Protein AF-S8DVS3-F1 (afdb_monomer_lite)

InterPro domains:
  IPR036875 Zinc finger, CCHC-type superfamily [SSF57756] (8-43)

pLDDT: mean 71.5, std 13.95, range [45.34, 95.75]

Radius of gyration: 30.51 Å; chains: 1; bounding box: 54×86×61 Å

Sequence (137 aa):
MLKVRNFSHRFQGEQKKRQKRVTTCKKCFKAGHNARTCKGSLKSEDQSELSPKQIEVPSKILVIVKGDKRYVTLRNLPQVMAWPPHEEDEPATMQSDGPVLQEQEQSYKALHEYGQITSDVFDAVLQYVFSILFVLD

Organism: NCBI:txid192259

Secondary structure (DSSP, 8-state):
--------------------PPPBPTTT--BTS-TTT---------TTS---------SEEEEEETTEEEEEEGGGHHHHS-PPP------------SSTHHHHHHHHHHHHHHHHHHHHHHHHHHHHHHHHHHH--

Foldseek 3Di:
DDDDDDPPPPPPPPPPPPDPDFDAEPPPRDTDDYVVPDPDPPPVPDPPPPPPPPPPPPQWDWDADPNDTDTDGPVCVVVVPCDDPPDPDDDDPDDDDDDVVVVVVVVVVVVVVVVVVVVVVVVVVVVVVVVVVVVVD

Structure (mmCIF, N/CA/C/O backbone):
data_AF-S8DVS3-F1
#
_entry.id   AF-S8DVS3-F1
#
loop_
_atom_site.group_PDB
_atom_site.id
_atom_site.type_symbol
_atom_site.label_atom_id
_atom_site.label_alt_id
_atom_site.label_comp_id
_atom_site.label_asym_id
_atom_site.label_entity_id
_atom_site.label_seq_id
_atom_site.pdbx_PDB_ins_code
_atom_site.Cartn_x
_atom_site.Cartn_y
_atom_site.Cartn_z
_atom_site.occupancy
_atom_site.B_iso_or_equiv
_atom_site.auth_seq_id
_atom_site.auth_comp_id
_atom_site.auth_asym_id
_atom_site.auth_atom_id
_atom_site.pdbx_PDB_model_num
ATOM 1 N N . MET A 1 1 ? -0.600 63.772 23.487 1.00 51.16 1 MET A N 1
ATOM 2 C CA . MET A 1 1 ? -1.576 62.681 23.717 1.00 51.16 1 MET A CA 1
ATOM 3 C C . MET A 1 1 ? -1.854 61.982 22.391 1.00 51.16 1 MET A C 1
ATOM 5 O O . MET A 1 1 ? -2.525 62.556 21.544 1.00 51.16 1 MET A O 1
ATOM 9 N N . LEU A 1 2 ? -1.280 60.797 22.168 1.00 45.34 2 LEU A N 1
ATOM 10 C CA . LEU A 1 2 ? -1.415 60.042 20.915 1.00 45.34 2 LEU A CA 1
ATOM 11 C C . LEU A 1 2 ? -2.582 59.048 21.025 1.00 45.34 2 LEU A C 1
ATOM 13 O O . LEU A 1 2 ? -2.571 58.163 21.875 1.00 45.34 2 LEU A O 1
ATOM 17 N N . LYS A 1 3 ? -3.604 59.214 20.176 1.00 60.47 3 LYS A N 1
ATOM 18 C CA . LYS A 1 3 ? -4.749 58.297 20.054 1.00 60.47 3 LYS A CA 1
ATOM 19 C C . LYS A 1 3 ? -4.357 57.115 19.167 1.00 60.47 3 LYS A C 1
ATOM 21 O O . LYS A 1 3 ? -4.368 57.230 17.944 1.00 60.47 3 LYS A O 1
ATOM 26 N N . VAL A 1 4 ? -4.043 55.979 19.782 1.00 59.78 4 VAL A N 1
ATOM 27 C CA . VAL A 1 4 ? -3.878 54.700 19.078 1.00 59.78 4 VAL A CA 1
ATOM 28 C C . VAL A 1 4 ? -5.270 54.175 18.720 1.00 59.78 4 VAL A C 1
ATOM 30 O O . VAL A 1 4 ? -6.103 53.954 19.598 1.00 59.78 4 VAL A O 1
ATOM 33 N N . ARG A 1 5 ? -5.562 54.033 17.423 1.00 65.88 5 ARG A N 1
ATOM 34 C CA . ARG A 1 5 ? -6.811 53.428 16.939 1.00 65.88 5 ARG A CA 1
ATOM 35 C C . ARG A 1 5 ? -6.608 51.922 16.786 1.00 65.88 5 ARG A C 1
ATOM 37 O O . ARG A 1 5 ? -5.737 51.489 16.040 1.00 65.88 5 ARG A O 1
ATOM 44 N N . ASN A 1 6 ? -7.435 51.142 17.478 1.00 60.16 6 ASN A N 1
ATOM 45 C CA . ASN A 1 6 ? -7.465 49.684 17.395 1.00 60.16 6 ASN A CA 1
ATOM 46 C C . ASN A 1 6 ? -7.982 49.233 16.021 1.00 60.16 6 ASN A C 1
ATOM 48 O O . ASN A 1 6 ? -9.176 49.313 15.734 1.00 60.16 6 ASN A O 1
ATOM 52 N N . PHE A 1 7 ? -7.074 48.744 15.180 1.00 61.41 7 PHE A N 1
ATOM 53 C CA . PHE A 1 7 ? -7.368 48.163 13.871 1.00 61.41 7 PHE A CA 1
ATOM 54 C C . PHE A 1 7 ? -7.776 46.687 14.037 1.00 61.41 7 PHE A C 1
ATOM 56 O O . PHE A 1 7 ? -7.004 45.764 13.803 1.00 61.41 7 PHE A O 1
ATOM 63 N N . SER A 1 8 ? -9.012 46.448 14.484 1.00 60.09 8 SER A N 1
ATOM 64 C CA . SER A 1 8 ? -9.619 45.110 14.479 1.00 60.09 8 SER A CA 1
ATOM 65 C C . SER A 1 8 ? -10.162 44.792 13.080 1.00 60.09 8 SER A C 1
ATOM 67 O O . SER A 1 8 ? -11.376 44.770 12.865 1.00 60.09 8 SER A O 1
ATOM 69 N N . HIS A 1 9 ? -9.280 44.510 12.117 1.00 60.59 9 HIS A N 1
ATOM 70 C CA . HIS A 1 9 ? -9.698 43.796 10.909 1.00 60.59 9 HIS A CA 1
ATOM 71 C C . HIS A 1 9 ? -9.959 42.336 11.280 1.00 60.59 9 HIS A C 1
ATOM 73 O O . HIS A 1 9 ? -9.080 41.478 11.221 1.00 60.59 9 HIS A O 1
ATOM 79 N N . ARG A 1 10 ? -11.201 42.054 11.685 1.00 61.44 10 ARG A N 1
ATOM 80 C CA . ARG A 1 10 ? -11.751 40.699 11.679 1.00 61.44 10 ARG A CA 1
ATOM 81 C C . ARG A 1 10 ? -11.716 40.223 10.229 1.00 61.44 10 ARG A C 1
ATOM 83 O O . ARG A 1 10 ? -12.590 40.576 9.443 1.00 61.44 10 ARG A O 1
ATOM 90 N N . PHE A 1 11 ? -10.696 39.447 9.878 1.00 59.62 11 PHE A N 1
ATOM 91 C CA . PHE A 1 11 ? -10.684 38.659 8.654 1.00 59.62 11 PHE A CA 1
ATOM 92 C C . PHE A 1 11 ? -11.898 37.725 8.691 1.00 59.62 11 PHE A C 1
ATOM 94 O O . PHE A 1 11 ? -11.870 36.674 9.331 1.00 59.62 11 PHE A O 1
ATOM 101 N N . GLN A 1 12 ? -12.981 38.120 8.022 1.00 69.06 12 GLN A N 1
ATOM 102 C CA . GLN A 1 12 ? -14.096 37.238 7.687 1.00 69.06 12 GLN A CA 1
ATOM 103 C C . GLN A 1 12 ? -13.652 36.316 6.546 1.00 69.06 12 GLN A C 1
ATOM 105 O O . GLN A 1 12 ? -14.161 36.372 5.434 1.00 69.06 12 GLN A O 1
ATOM 110 N N . GLY A 1 13 ? -12.622 35.509 6.809 1.00 69.62 13 GLY A N 1
ATOM 111 C CA . GLY A 1 13 ? -12.192 34.474 5.886 1.00 69.62 13 GLY A CA 1
ATOM 112 C C . GLY A 1 13 ? -13.285 33.423 5.821 1.00 69.62 13 GLY A C 1
ATOM 113 O O . GLY A 1 13 ? -13.545 32.746 6.818 1.00 69.62 13 GLY A O 1
ATOM 114 N N . GLU A 1 14 ? -13.932 33.315 4.663 1.00 75.38 14 GLU A N 1
ATOM 115 C CA . GLU A 1 14 ? -14.876 32.249 4.356 1.00 75.38 14 GLU A CA 1
ATOM 116 C C . GLU A 1 14 ? -14.267 30.913 4.781 1.00 75.38 14 GLU A C 1
ATOM 118 O O . GLU A 1 14 ? -13.238 30.464 4.260 1.00 75.38 14 GLU A O 1
ATOM 123 N N . GLN A 1 15 ? -14.879 30.283 5.782 1.00 78.75 15 GLN A N 1
ATOM 124 C CA . GLN A 1 15 ? -14.439 28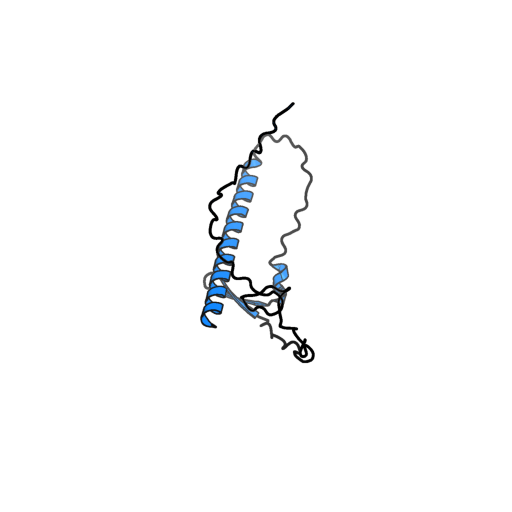.987 6.265 1.00 78.75 15 GLN A CA 1
ATOM 125 C C . GLN A 1 15 ? -14.766 27.950 5.192 1.00 78.75 15 GLN A C 1
ATOM 127 O O . GLN A 1 15 ? -15.836 27.341 5.196 1.00 78.75 15 GLN A O 1
ATOM 132 N N . LYS A 1 16 ? -13.836 27.743 4.253 1.00 81.38 16 LYS A N 1
ATOM 133 C CA . LYS A 1 16 ? -13.891 26.616 3.322 1.00 81.38 16 LYS A CA 1
ATOM 134 C C . LYS A 1 16 ? -14.054 25.354 4.160 1.00 81.38 16 LYS A C 1
ATOM 136 O O . LYS A 1 16 ? -13.164 25.007 4.942 1.00 81.38 16 LYS A O 1
ATOM 141 N N . LYS A 1 17 ? -15.212 24.699 4.024 1.00 83.94 17 LYS A N 1
ATOM 142 C CA . LYS A 1 17 ? -15.532 23.442 4.705 1.00 83.94 17 LYS A CA 1
ATOM 143 C C . LYS A 1 17 ? -14.443 22.439 4.340 1.00 83.94 17 LYS A C 1
ATOM 145 O O . LYS A 1 17 ? -14.436 21.895 3.239 1.00 83.94 17 LYS A O 1
ATOM 150 N N . ARG A 1 18 ? -13.477 22.239 5.239 1.00 82.69 18 ARG A N 1
ATOM 151 C CA . ARG A 1 18 ? -12.420 21.247 5.041 1.00 82.69 18 ARG A CA 1
ATOM 152 C C . ARG A 1 18 ? -13.110 19.893 4.953 1.00 82.69 18 ARG A C 1
ATOM 154 O O . ARG A 1 18 ? -13.767 19.480 5.908 1.00 82.69 18 ARG A O 1
ATOM 161 N N . GLN A 1 19 ? -12.991 19.231 3.805 1.00 88.19 19 GLN A N 1
ATOM 162 C CA . GLN A 1 19 ? -13.463 17.861 3.651 1.00 88.19 19 GLN A CA 1
ATOM 163 C C . GLN A 1 19 ? -12.834 17.021 4.766 1.00 88.19 19 GLN A C 1
ATOM 165 O O . GLN A 1 19 ? -11.612 17.028 4.951 1.00 88.19 19 GLN A O 1
ATOM 170 N N . LYS A 1 20 ? -13.676 16.356 5.564 1.00 87.12 20 LYS A N 1
ATOM 171 C CA . LYS A 1 20 ? -13.208 15.478 6.637 1.00 87.12 20 LYS A CA 1
ATOM 172 C C . LYS A 1 20 ? -12.449 14.328 5.984 1.00 87.12 20 LYS A C 1
ATOM 174 O O . LYS A 1 20 ? -13.056 13.459 5.369 1.00 87.12 20 LYS A O 1
ATOM 179 N N . ARG A 1 21 ? -11.122 14.335 6.101 1.00 89.88 21 ARG A N 1
ATOM 180 C CA . ARG A 1 21 ? -10.294 13.220 5.639 1.00 89.88 21 ARG A CA 1
ATOM 181 C C . ARG A 1 21 ? -10.585 12.014 6.523 1.00 89.88 21 ARG A C 1
ATOM 183 O O . ARG A 1 21 ? -10.400 12.085 7.740 1.00 89.88 21 ARG A O 1
ATOM 190 N N . VAL A 1 22 ? -11.032 10.919 5.917 1.00 91.25 22 VAL A N 1
ATOM 191 C CA . VAL A 1 22 ? -11.135 9.634 6.610 1.00 91.25 22 VAL A CA 1
ATOM 192 C C . VAL A 1 22 ? -9.717 9.219 6.990 1.00 91.25 22 VAL A C 1
ATOM 194 O O . VAL A 1 22 ? -8.851 9.072 6.135 1.00 91.25 22 VAL A O 1
ATOM 197 N N . THR A 1 23 ? -9.455 9.126 8.291 1.00 95.12 23 THR A N 1
ATOM 198 C CA . THR A 1 23 ? -8.149 8.712 8.813 1.00 95.12 23 THR A CA 1
ATOM 199 C C . THR A 1 23 ? -8.226 7.249 9.218 1.00 95.12 23 THR A C 1
ATOM 201 O O . THR A 1 23 ? -9.144 6.861 9.946 1.00 95.12 23 THR A O 1
ATOM 204 N N . THR A 1 24 ? -7.252 6.463 8.770 1.00 95.75 24 THR A N 1
ATOM 205 C CA . THR A 1 24 ? -7.094 5.055 9.142 1.00 95.75 24 THR A CA 1
ATOM 206 C C . THR A 1 24 ? -6.043 4.929 10.239 1.00 95.75 24 THR A C 1
ATOM 208 O O . THR A 1 24 ? -4.969 5.535 10.174 1.00 95.75 24 THR A O 1
ATOM 211 N N . CYS A 1 25 ? -6.347 4.161 11.281 1.00 95.50 25 CYS A N 1
ATOM 212 C CA . CYS A 1 25 ? -5.443 3.963 12.403 1.00 95.50 25 CYS A CA 1
ATOM 213 C C . CYS A 1 25 ? -4.258 3.073 12.012 1.00 95.50 25 CYS A C 1
ATOM 215 O O . CYS A 1 25 ? -4.449 1.922 11.647 1.00 95.50 25 CYS A O 1
ATOM 217 N N . LYS A 1 26 ? -3.020 3.552 12.182 1.00 92.25 26 LYS A N 1
ATOM 218 C CA . LYS A 1 26 ? -1.812 2.744 11.910 1.00 92.25 26 LYS A CA 1
ATOM 219 C C . LYS A 1 26 ? -1.603 1.560 12.867 1.00 92.25 26 LYS A C 1
ATOM 221 O O . LYS A 1 26 ? -0.754 0.728 12.594 1.00 92.25 26 LYS A O 1
ATOM 226 N N . LYS A 1 27 ? -2.313 1.516 14.003 1.00 92.12 27 LYS A N 1
ATOM 227 C CA . LYS A 1 27 ? -2.215 0.407 14.967 1.00 92.12 27 LYS A CA 1
ATOM 228 C C . LYS A 1 27 ? -3.174 -0.721 14.607 1.00 92.12 27 LYS A C 1
ATOM 230 O O . LYS A 1 27 ? -2.744 -1.845 14.446 1.00 92.12 27 LYS A O 1
ATOM 235 N N . CYS A 1 28 ? -4.467 -0.422 14.474 1.00 92.44 28 CYS A N 1
ATOM 236 C CA . CYS A 1 28 ? -5.495 -1.449 14.278 1.00 92.44 28 CYS A CA 1
ATOM 237 C C . CYS A 1 28 ? -6.119 -1.460 12.874 1.00 92.44 28 CYS A C 1
ATOM 239 O O . CYS A 1 28 ? -7.100 -2.164 12.663 1.00 92.44 28 CYS A O 1
ATOM 241 N N . PHE A 1 29 ? -5.644 -0.610 11.960 1.00 92.38 29 PHE A N 1
ATOM 242 C CA . PHE A 1 29 ? -6.101 -0.480 10.568 1.00 92.38 29 PHE A CA 1
ATOM 243 C C . PHE A 1 29 ? -7.594 -0.159 10.364 1.00 92.38 29 PHE A C 1
ATOM 245 O O . PHE A 1 29 ? -8.080 -0.159 9.239 1.00 92.38 29 PHE A O 1
ATOM 252 N N . LYS A 1 30 ? -8.328 0.208 11.424 1.00 93.56 30 LYS A N 1
ATOM 253 C CA . LYS A 1 30 ? -9.732 0.647 11.333 1.00 93.56 30 LYS A CA 1
ATOM 254 C C . LYS A 1 30 ? -9.815 2.149 11.053 1.00 93.56 30 LYS A C 1
ATOM 256 O O . LYS A 1 30 ? -9.020 2.935 11.578 1.00 93.56 30 LYS A O 1
ATOM 261 N N . ALA A 1 31 ? -10.791 2.548 10.244 1.00 95.31 31 ALA A N 1
ATOM 262 C CA . ALA A 1 31 ? -11.079 3.951 9.962 1.00 95.31 31 ALA A CA 1
ATOM 263 C C . ALA A 1 31 ? -11.744 4.660 11.159 1.00 95.31 31 ALA A C 1
ATOM 265 O O . ALA A 1 31 ? -12.290 4.029 12.065 1.00 95.31 31 ALA A O 1
ATOM 266 N N . GLY A 1 32 ? -11.695 5.993 11.162 1.00 94.75 32 GLY A N 1
ATOM 267 C CA . GLY A 1 32 ? -12.436 6.838 12.108 1.00 94.75 32 GLY A CA 1
ATOM 268 C C . GLY A 1 32 ? -11.650 7.284 13.343 1.00 94.75 32 GLY A C 1
ATOM 269 O O . GLY A 1 32 ? -12.161 8.077 14.129 1.00 94.75 32 GLY A O 1
ATOM 270 N N . HIS A 1 33 ? -10.403 6.839 13.505 1.00 95.12 33 HIS A N 1
ATOM 271 C CA . HIS A 1 33 ? -9.513 7.301 14.570 1.00 95.12 33 HIS A CA 1
ATOM 272 C C . HIS A 1 33 ? -8.043 7.228 14.139 1.00 95.12 33 HIS A C 1
ATOM 274 O O . HIS A 1 33 ? -7.694 6.602 13.139 1.00 95.12 33 HIS A O 1
ATOM 280 N N . ASN A 1 34 ? -7.161 7.887 14.890 1.00 94.81 34 ASN A N 1
ATOM 281 C CA . ASN A 1 34 ? -5.720 7.864 14.636 1.00 94.81 34 ASN A CA 1
ATOM 282 C C . ASN A 1 34 ? -4.992 6.964 15.650 1.00 94.81 34 ASN A C 1
ATOM 284 O O . ASN A 1 34 ? -5.536 6.589 16.685 1.00 94.81 34 ASN A O 1
ATOM 288 N N . ALA A 1 35 ? -3.717 6.663 15.394 1.00 92.75 35 ALA A N 1
ATOM 289 C CA . ALA A 1 35 ? -2.915 5.785 16.253 1.00 92.75 35 ALA A CA 1
ATOM 290 C C . ALA A 1 35 ? -2.764 6.268 17.716 1.00 92.75 35 ALA A C 1
ATOM 292 O O . ALA A 1 35 ? -2.505 5.449 18.601 1.00 92.75 35 ALA A O 1
ATOM 293 N N . ARG A 1 36 ? -2.932 7.575 17.981 1.00 92.88 36 ARG A N 1
ATOM 294 C CA . ARG A 1 36 ? -2.886 8.159 19.336 1.00 92.88 36 ARG A CA 1
ATOM 295 C C . ARG A 1 36 ? -4.180 7.934 20.124 1.00 92.88 36 ARG A C 1
ATOM 297 O O . ARG A 1 36 ? -4.123 7.826 21.337 1.00 92.88 36 ARG A O 1
ATOM 304 N N . THR A 1 37 ? -5.321 7.853 19.439 1.00 94.44 37 THR A N 1
ATOM 305 C CA . THR A 1 37 ? -6.667 7.705 20.036 1.00 94.44 37 THR A CA 1
ATOM 306 C C . THR A 1 37 ? -7.211 6.277 19.950 1.00 94.44 37 THR A C 1
ATOM 308 O O . THR A 1 37 ? -8.356 6.016 20.314 1.00 94.44 37 THR A O 1
ATOM 311 N N . CYS A 1 38 ? -6.397 5.338 19.467 1.00 93.69 38 CYS A N 1
ATOM 312 C CA . CYS A 1 38 ? -6.754 3.930 19.360 1.00 93.69 38 CYS A CA 1
ATOM 313 C C . CYS A 1 38 ? -7.010 3.326 20.746 1.00 93.69 38 CYS A C 1
ATOM 315 O O . CYS A 1 38 ? -6.081 3.188 21.537 1.00 93.69 38 CYS A O 1
ATOM 317 N N . LYS A 1 39 ? -8.266 2.938 21.014 1.00 92.31 39 LYS A N 1
ATOM 318 C CA . LYS A 1 39 ? -8.660 2.186 22.222 1.00 92.31 39 LYS A CA 1
ATOM 319 C C . LYS A 1 39 ? -8.315 0.701 22.136 1.00 92.31 39 LYS A C 1
ATOM 321 O O . LYS A 1 39 ? -8.309 0.020 23.153 1.00 92.31 39 LYS A O 1
ATOM 326 N N . GLY A 1 40 ? -8.030 0.209 20.930 1.00 81.62 40 GLY A N 1
ATOM 327 C CA . GLY A 1 40 ? -7.431 -1.101 20.746 1.00 81.62 40 GLY A CA 1
ATOM 328 C C . GLY A 1 40 ? -5.991 -1.038 21.226 1.00 81.62 40 GLY A C 1
ATOM 329 O O . GLY A 1 40 ? -5.095 -0.682 20.460 1.00 81.62 40 GLY A O 1
ATOM 330 N N . SER A 1 41 ? -5.762 -1.367 22.493 1.00 64.56 41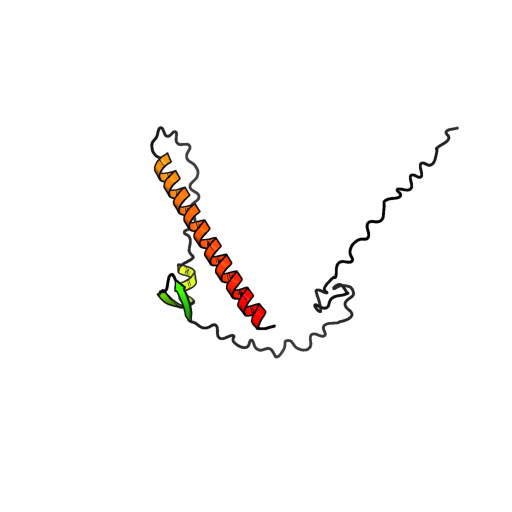 SER A N 1
ATOM 331 C CA . SER A 1 41 ? -4.558 -2.102 22.836 1.00 64.56 41 SER A CA 1
ATOM 332 C C . SER A 1 41 ? -4.623 -3.353 21.974 1.00 64.56 41 SER A C 1
ATOM 334 O O . SER A 1 41 ? -5.442 -4.236 22.209 1.00 64.56 41 SER A O 1
ATOM 336 N N . LEU A 1 42 ? -3.811 -3.396 20.917 1.00 64.44 42 LEU A N 1
ATOM 337 C CA . LEU A 1 42 ? -3.336 -4.676 20.427 1.00 64.44 42 LEU A CA 1
ATOM 338 C C . LEU A 1 42 ? -2.667 -5.305 21.647 1.00 64.44 42 LEU A C 1
ATOM 340 O O . LEU A 1 42 ? -1.499 -5.050 21.927 1.00 64.44 42 LEU A O 1
ATOM 344 N N . LYS A 1 43 ? -3.443 -6.042 22.443 1.00 60.56 43 LYS A N 1
ATOM 345 C CA . LYS A 1 43 ? -2.888 -7.190 23.122 1.00 60.56 43 LYS A CA 1
ATOM 346 C C . LYS A 1 43 ? -2.329 -7.975 21.955 1.00 60.56 43 LYS A C 1
ATOM 348 O O . LYS A 1 43 ? -3.071 -8.354 21.053 1.00 60.56 43 LYS A O 1
ATOM 353 N N . SER A 1 44 ? -1.011 -8.007 21.875 1.00 61.00 44 SER A N 1
ATOM 354 C CA . SER A 1 44 ? -0.290 -8.986 21.094 1.00 61.00 44 SER A CA 1
ATOM 355 C C . SER A 1 44 ? -0.742 -10.345 21.619 1.00 61.00 44 SER 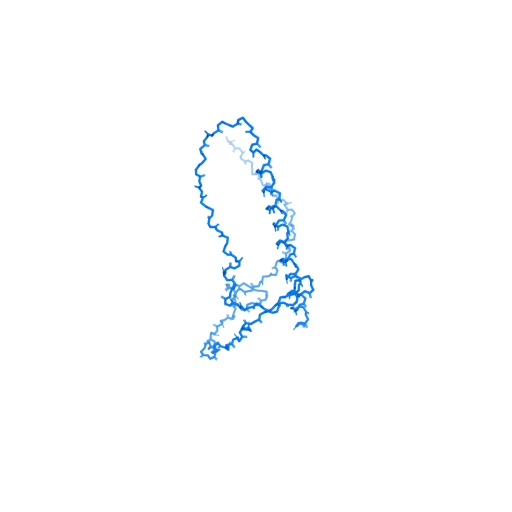A C 1
ATOM 357 O O . SER A 1 44 ? -0.090 -10.923 22.480 1.00 61.00 44 SER A O 1
ATOM 359 N N . GLU A 1 45 ? -1.932 -10.783 21.218 1.00 58.03 45 GLU A N 1
ATOM 360 C CA . GLU A 1 45 ? -2.323 -12.174 21.305 1.00 58.03 45 GLU A CA 1
ATOM 361 C C . GLU A 1 45 ? -1.390 -12.863 20.319 1.00 58.03 45 GLU A C 1
ATOM 363 O O . GLU A 1 45 ? -1.543 -12.769 19.104 1.00 58.03 45 GLU A O 1
ATOM 368 N N . ASP A 1 46 ? -0.296 -13.352 20.894 1.00 50.97 46 ASP A N 1
ATOM 369 C CA . ASP A 1 46 ? 0.471 -14.484 20.422 1.00 50.97 46 ASP A CA 1
ATOM 370 C C . ASP A 1 46 ? 0.796 -14.484 18.923 1.00 50.97 46 ASP A C 1
ATOM 372 O O . ASP A 1 46 ? 0.263 -15.243 18.120 1.00 50.97 46 ASP A O 1
ATOM 376 N N . GLN A 1 47 ? 1.836 -13.723 18.566 1.00 53.91 47 GLN A N 1
ATOM 377 C CA . GLN A 1 47 ? 2.693 -14.073 17.424 1.00 53.91 47 GLN A CA 1
ATOM 378 C C . GLN A 1 47 ? 3.548 -15.335 17.701 1.00 53.91 47 GLN A C 1
ATOM 380 O O . GLN A 1 47 ? 4.560 -15.546 17.039 1.00 53.91 47 GLN A O 1
ATOM 385 N N . SER A 1 48 ? 3.186 -16.166 18.684 1.00 58.19 48 SER A N 1
ATOM 386 C CA . SER A 1 48 ? 3.949 -17.347 19.091 1.00 58.19 48 SER A CA 1
ATOM 387 C C . SER A 1 48 ? 3.656 -18.601 18.254 1.00 58.19 48 SER A C 1
ATOM 389 O O . SER A 1 48 ? 4.441 -19.538 18.338 1.00 58.19 48 SER A O 1
ATOM 391 N N . GLU A 1 49 ? 2.634 -18.630 17.381 1.00 54.91 49 GLU A N 1
ATOM 392 C CA . GLU A 1 49 ? 2.313 -19.860 16.618 1.00 54.91 49 GLU A CA 1
ATOM 393 C C . GLU A 1 49 ? 1.973 -19.700 15.126 1.00 54.91 49 GLU A C 1
ATOM 395 O O . GLU A 1 49 ? 1.591 -20.669 14.467 1.00 54.91 49 GLU A O 1
ATOM 400 N N . LEU A 1 50 ? 2.214 -18.540 14.511 1.00 55.66 50 LEU A N 1
ATOM 401 C CA . LEU A 1 50 ? 2.356 -18.514 13.050 1.00 55.66 50 LEU A CA 1
ATOM 402 C C . LEU A 1 50 ? 3.800 -18.867 12.705 1.00 55.66 50 LEU A C 1
ATOM 404 O O . LEU A 1 50 ? 4.604 -18.018 12.324 1.00 55.66 50 LEU A O 1
ATOM 408 N N . SER A 1 51 ? 4.112 -20.163 12.833 1.00 57.62 51 SER A N 1
ATOM 409 C CA . SER A 1 51 ? 5.191 -20.758 12.047 1.00 57.62 51 SER A CA 1
ATOM 410 C C . SER A 1 51 ? 5.040 -20.241 10.612 1.00 57.62 51 SER A C 1
ATOM 412 O O . SER A 1 51 ? 3.913 -20.211 10.099 1.00 57.62 51 SER A O 1
ATOM 414 N N . PRO A 1 52 ? 6.111 -19.748 9.969 1.00 56.97 52 PRO A N 1
ATOM 415 C CA . PRO A 1 52 ? 6.024 -19.339 8.582 1.00 56.97 52 PRO A CA 1
ATOM 416 C C . PRO A 1 52 ? 5.549 -20.564 7.809 1.00 56.97 52 PRO A C 1
ATOM 418 O O . PRO A 1 52 ? 6.321 -21.498 7.596 1.00 56.97 52 PRO A O 1
ATOM 421 N N . LYS A 1 53 ? 4.262 -20.593 7.430 1.00 56.09 53 LYS A N 1
ATOM 422 C CA . LYS A 1 53 ? 3.780 -21.509 6.404 1.00 56.09 53 LYS A CA 1
ATOM 423 C C . LYS A 1 53 ? 4.711 -21.242 5.245 1.00 56.09 53 LYS A C 1
ATOM 425 O O . LYS A 1 53 ? 4.701 -20.134 4.711 1.00 56.09 53 LYS A O 1
ATOM 430 N N . GLN A 1 54 ? 5.588 -22.202 4.972 1.00 55.50 54 GLN A N 1
ATOM 431 C CA . GLN A 1 54 ? 6.485 -22.158 3.839 1.00 55.50 54 GLN A CA 1
ATOM 432 C C . GLN A 1 54 ? 5.582 -21.922 2.638 1.00 55.50 54 GLN A C 1
ATOM 434 O O . GLN A 1 54 ? 4.850 -22.810 2.212 1.00 55.50 54 GLN A O 1
ATOM 439 N N . ILE A 1 55 ? 5.544 -20.678 2.167 1.00 57.41 55 ILE A N 1
ATOM 440 C CA . ILE A 1 55 ? 4.964 -20.373 0.878 1.00 57.41 55 ILE A CA 1
ATOM 441 C C . ILE A 1 55 ? 5.928 -21.077 -0.059 1.00 57.41 55 ILE A C 1
ATOM 443 O O . ILE A 1 55 ? 7.057 -20.619 -0.242 1.00 57.41 55 ILE A O 1
ATOM 447 N N . GLU A 1 56 ? 5.537 -22.257 -0.533 1.00 63.53 56 GLU A N 1
ATOM 448 C CA . GLU A 1 56 ? 6.275 -22.970 -1.559 1.00 63.53 56 GLU A CA 1
ATOM 449 C C . GLU A 1 56 ? 6.279 -22.066 -2.784 1.00 63.53 56 GLU A C 1
ATOM 451 O O . GLU A 1 56 ? 5.328 -22.014 -3.561 1.00 63.53 56 GLU A O 1
ATOM 456 N N . VAL A 1 57 ? 7.333 -21.261 -2.908 1.00 64.31 57 VAL A N 1
ATOM 457 C CA . VAL A 1 57 ? 7.531 -20.424 -4.078 1.00 64.31 57 VAL A CA 1
ATOM 458 C C . VAL A 1 57 ? 7.769 -21.398 -5.230 1.00 64.31 57 VAL A C 1
ATOM 460 O O . VAL A 1 57 ? 8.756 -22.147 -5.186 1.00 64.31 57 VAL A O 1
ATOM 463 N N . PRO A 1 58 ? 6.887 -21.451 -6.244 1.00 64.31 58 PRO A N 1
ATOM 464 C CA . PRO A 1 58 ? 7.055 -22.385 -7.340 1.00 64.31 58 PRO A CA 1
ATOM 465 C C . PRO A 1 58 ? 8.402 -22.103 -8.001 1.00 64.31 58 PRO A C 1
ATOM 467 O O . PRO A 1 58 ? 8.687 -20.998 -8.458 1.00 64.31 58 PRO A O 1
ATOM 470 N N . SER A 1 59 ? 9.267 -23.115 -8.035 1.00 69.81 59 SER A N 1
ATOM 471 C CA . SER A 1 59 ? 10.662 -22.965 -8.470 1.00 69.81 59 SER A CA 1
ATOM 472 C C . SER A 1 59 ? 10.791 -22.635 -9.961 1.00 69.81 59 SER A C 1
ATOM 474 O O . SER A 1 59 ? 11.892 -22.358 -10.437 1.00 69.81 59 SER A O 1
ATOM 476 N N . LYS A 1 60 ? 9.675 -22.702 -10.696 1.00 73.50 60 LYS A N 1
ATOM 477 C CA . LYS A 1 60 ? 9.550 -22.491 -12.134 1.00 73.50 60 LYS A CA 1
ATOM 478 C C . LYS A 1 60 ? 8.405 -21.519 -12.386 1.00 73.50 60 LYS A C 1
ATOM 480 O O . LYS A 1 60 ? 7.259 -21.822 -12.067 1.00 73.50 60 LYS A O 1
ATOM 485 N N . ILE A 1 61 ? 8.722 -20.386 -12.995 1.00 77.31 61 ILE A N 1
ATOM 486 C CA . ILE A 1 61 ? 7.738 -19.438 -13.509 1.00 77.31 61 ILE A CA 1
ATOM 487 C C . ILE A 1 61 ? 7.636 -19.683 -15.014 1.00 77.31 61 ILE A C 1
ATOM 489 O O . ILE A 1 61 ? 8.652 -19.757 -15.709 1.00 77.31 61 ILE A O 1
ATOM 493 N N . LEU A 1 62 ? 6.418 -19.866 -15.520 1.00 79.12 62 LEU A N 1
ATOM 494 C CA . LEU A 1 62 ? 6.173 -19.935 -16.957 1.00 79.12 62 LEU A CA 1
ATOM 495 C C . LEU A 1 62 ? 6.126 -18.507 -17.505 1.00 79.12 62 LEU A C 1
ATOM 497 O O . LEU A 1 62 ? 5.257 -17.729 -17.124 1.00 79.12 62 LEU A O 1
ATOM 501 N N . VAL A 1 63 ? 7.045 -18.181 -18.407 1.00 78.62 63 VAL A N 1
ATOM 502 C CA . VAL A 1 63 ? 7.082 -16.905 -19.123 1.00 78.62 63 VAL A CA 1
ATOM 503 C C . VAL A 1 63 ? 6.679 -17.171 -20.571 1.00 78.62 63 VAL A C 1
ATOM 505 O O . VAL A 1 63 ? 7.210 -18.078 -21.215 1.00 78.62 63 VAL A O 1
ATOM 508 N N . ILE A 1 64 ? 5.719 -16.405 -21.086 1.00 82.00 64 ILE A N 1
ATOM 509 C CA . ILE A 1 64 ? 5.264 -16.507 -22.477 1.00 82.00 64 ILE A CA 1
ATOM 510 C C . ILE A 1 64 ? 5.750 -15.262 -23.214 1.00 82.00 64 ILE A C 1
ATOM 512 O O . ILE A 1 64 ? 5.333 -14.155 -22.886 1.00 82.00 64 ILE A O 1
ATOM 516 N N . VAL A 1 65 ? 6.629 -15.436 -24.203 1.00 78.81 65 VAL A N 1
ATOM 517 C CA . VAL A 1 65 ? 7.183 -14.336 -25.008 1.00 78.81 65 VAL A CA 1
ATOM 518 C C . VAL A 1 65 ? 6.853 -14.597 -26.472 1.00 78.81 65 VAL A C 1
ATOM 520 O O . VAL A 1 65 ? 7.301 -15.591 -27.030 1.00 78.81 65 VAL A O 1
ATOM 523 N N . LYS A 1 66 ? 6.063 -13.715 -27.101 1.00 81.38 66 LYS A N 1
ATOM 524 C CA . LYS A 1 66 ? 5.704 -13.782 -28.537 1.00 81.38 66 LYS A CA 1
ATOM 525 C C . LYS A 1 66 ? 5.149 -15.145 -29.005 1.00 81.38 66 LYS A C 1
ATOM 527 O O . LYS A 1 66 ? 5.400 -15.565 -30.125 1.00 81.38 66 LYS A O 1
ATOM 532 N N . GLY A 1 67 ? 4.385 -15.831 -28.153 1.00 83.12 67 GLY A N 1
ATOM 533 C CA . GLY A 1 67 ? 3.794 -17.141 -28.466 1.00 83.12 67 GLY A CA 1
ATOM 534 C C . GLY A 1 67 ? 4.658 -18.345 -28.079 1.00 83.12 67 GLY A C 1
ATOM 535 O O . GLY A 1 67 ? 4.133 -19.455 -27.998 1.00 83.12 67 GLY A O 1
ATOM 536 N N . ASP A 1 68 ? 5.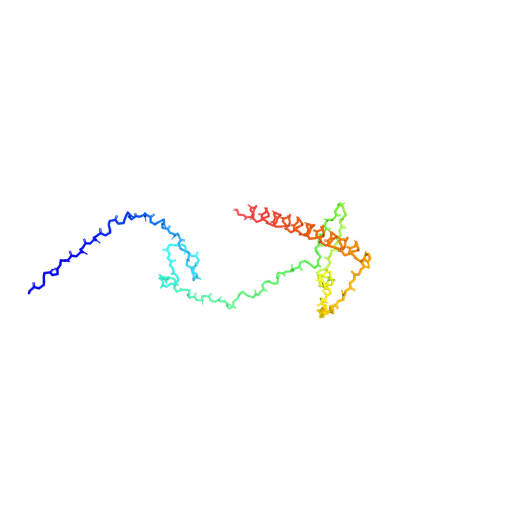925 -18.131 -27.720 1.00 76.25 68 ASP A N 1
ATOM 537 C CA . ASP A 1 68 ? 6.797 -19.183 -27.207 1.00 76.25 68 ASP A CA 1
ATOM 538 C C . ASP A 1 68 ? 6.680 -19.301 -25.685 1.00 76.25 68 ASP A C 1
ATOM 540 O O . ASP A 1 68 ? 6.842 -18.332 -24.936 1.00 76.25 68 ASP A O 1
ATOM 544 N N . LYS A 1 69 ? 6.427 -20.524 -25.212 1.00 85.31 69 LYS A N 1
ATOM 545 C CA . LYS A 1 69 ? 6.369 -20.869 -23.787 1.00 85.31 69 LYS A CA 1
ATOM 546 C C . LYS A 1 69 ? 7.763 -21.251 -23.295 1.00 85.31 69 LYS A C 1
ATOM 548 O O . LYS A 1 69 ? 8.314 -22.256 -23.737 1.00 85.31 69 LYS A O 1
ATOM 553 N N . ARG A 1 70 ? 8.325 -20.489 -22.353 1.00 79.94 70 ARG A N 1
ATOM 554 C CA . ARG A 1 70 ? 9.617 -20.792 -21.716 1.00 79.94 70 ARG A CA 1
ATOM 555 C C . ARG A 1 70 ? 9.454 -20.881 -20.202 1.00 79.94 70 ARG A C 1
ATOM 557 O O . ARG A 1 70 ? 8.876 -20.000 -19.575 1.00 79.94 70 ARG A O 1
ATOM 564 N N . TYR A 1 71 ? 9.976 -21.942 -19.598 1.00 76.94 71 TYR A N 1
ATOM 565 C CA . TYR A 1 71 ? 10.020 -22.073 -18.142 1.00 76.94 71 TYR A CA 1
ATOM 566 C C . TYR A 1 71 ? 11.325 -21.473 -17.628 1.00 76.94 71 TYR A C 1
ATOM 568 O O . TYR A 1 71 ? 12.401 -21.913 -18.027 1.00 76.94 71 TYR A O 1
ATOM 576 N N . VAL A 1 72 ? 11.235 -20.492 -16.732 1.00 75.69 72 VAL A N 1
ATOM 577 C CA . VAL A 1 72 ? 12.399 -19.866 -16.098 1.00 75.69 72 VAL A CA 1
ATOM 578 C C . VAL A 1 72 ? 12.442 -20.289 -14.637 1.00 75.69 72 VAL A C 1
ATOM 580 O O . VAL A 1 72 ? 11.478 -20.122 -13.889 1.00 75.69 72 VAL A O 1
ATOM 583 N N . THR A 1 73 ? 13.561 -20.870 -14.218 1.00 74.00 73 THR A N 1
ATOM 584 C CA . THR A 1 73 ? 13.815 -21.173 -12.808 1.00 74.00 73 THR A CA 1
ATOM 585 C C . THR A 1 73 ? 14.354 -19.943 -12.090 1.00 74.00 73 THR A C 1
ATOM 587 O O . THR A 1 73 ? 15.339 -19.356 -12.540 1.00 74.00 73 THR A O 1
ATOM 590 N N . LEU A 1 74 ? 13.775 -19.601 -10.934 1.00 61.72 74 LEU A N 1
ATOM 591 C CA . LEU A 1 74 ? 14.144 -18.416 -10.138 1.00 61.72 74 LEU A CA 1
ATOM 592 C C . LEU A 1 74 ? 15.628 -18.362 -9.732 1.00 61.72 74 LEU A C 1
ATOM 594 O O . LEU A 1 74 ? 16.154 -17.282 -9.489 1.00 61.72 74 LEU A O 1
ATOM 598 N N . ARG A 1 75 ? 16.334 -19.501 -9.718 1.00 61.41 75 ARG A N 1
ATOM 599 C CA . ARG A 1 75 ? 17.782 -19.545 -9.445 1.00 61.41 75 ARG A CA 1
ATOM 600 C C . ARG A 1 75 ? 18.638 -18.800 -10.483 1.00 61.41 75 ARG A C 1
ATOM 602 O O . ARG A 1 75 ? 19.766 -18.459 -10.162 1.00 61.41 75 ARG A O 1
ATOM 609 N N . ASN A 1 76 ? 18.102 -18.510 -11.673 1.00 53.66 76 ASN A N 1
ATOM 610 C CA . ASN A 1 76 ? 18.820 -17.822 -12.755 1.00 53.66 76 ASN A CA 1
ATOM 611 C C . ASN A 1 76 ? 18.390 -16.358 -12.963 1.00 53.66 76 ASN A C 1
ATOM 613 O O . ASN A 1 76 ? 18.894 -15.702 -13.870 1.00 53.66 76 ASN A O 1
ATOM 617 N N . LEU A 1 77 ? 17.484 -15.820 -12.138 1.00 51.50 77 LEU A N 1
ATOM 618 C CA . LEU A 1 77 ? 17.026 -14.433 -12.279 1.00 51.50 77 LEU A CA 1
ATOM 619 C C . LEU A 1 77 ? 18.117 -13.355 -12.071 1.00 51.50 77 LEU A C 1
ATOM 621 O O . LEU A 1 77 ? 18.087 -12.372 -12.812 1.00 51.50 77 LEU A O 1
ATOM 625 N N . PRO A 1 78 ? 19.099 -13.489 -11.150 1.00 51.31 78 PRO A N 1
ATOM 626 C CA . PRO A 1 78 ? 20.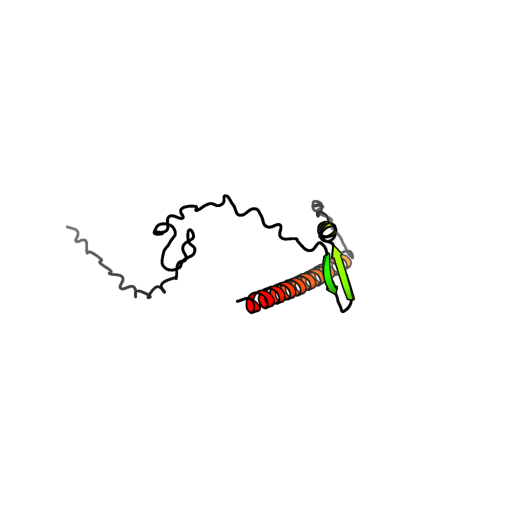057 -12.404 -10.921 1.00 51.31 78 PRO A CA 1
ATOM 627 C C . PRO A 1 78 ? 21.080 -12.214 -12.054 1.00 51.31 78 PRO A C 1
ATOM 629 O O . PRO A 1 78 ? 21.695 -11.158 -12.121 1.00 51.31 78 PRO A O 1
ATOM 632 N N . GLN A 1 79 ? 21.240 -13.172 -12.978 1.00 53.09 79 GLN A N 1
ATOM 633 C CA . GLN A 1 79 ? 22.143 -13.004 -14.129 1.00 53.09 79 GLN A CA 1
ATOM 634 C C . GLN A 1 79 ? 21.509 -12.262 -15.312 1.00 53.09 79 GLN A C 1
ATOM 636 O O . GLN A 1 79 ? 22.233 -11.729 -16.142 1.00 53.09 79 GLN A O 1
ATOM 641 N N . VAL A 1 80 ? 20.177 -12.179 -15.388 1.00 53.78 80 VAL A N 1
ATOM 642 C CA . VAL A 1 80 ? 19.491 -11.475 -16.491 1.00 53.78 80 VAL A CA 1
ATOM 643 C C . VAL A 1 80 ? 19.399 -9.963 -16.232 1.00 53.78 80 VAL A C 1
ATOM 645 O O . VAL A 1 80 ? 19.218 -9.191 -17.164 1.00 53.78 80 VAL A O 1
ATOM 648 N N . MET A 1 81 ? 19.560 -9.527 -14.977 1.00 53.47 81 MET A N 1
ATOM 649 C CA . MET A 1 81 ? 19.444 -8.117 -14.566 1.00 53.47 81 MET A CA 1
ATOM 650 C C . MET A 1 81 ? 20.771 -7.485 -14.123 1.00 53.47 81 MET A C 1
ATOM 652 O O . MET A 1 81 ? 20.776 -6.348 -13.655 1.00 53.47 81 MET A O 1
ATOM 656 N N . ALA A 1 82 ? 21.895 -8.195 -14.253 1.00 50.91 82 ALA A N 1
ATOM 657 C CA . ALA A 1 82 ? 23.217 -7.638 -13.989 1.00 50.91 82 ALA A CA 1
ATOM 658 C C . ALA A 1 82 ? 23.625 -6.708 -15.145 1.00 50.91 82 ALA A C 1
ATOM 660 O O . ALA A 1 82 ? 24.355 -7.094 -16.055 1.00 50.91 82 ALA A O 1
ATOM 661 N N . TRP A 1 83 ? 23.099 -5.484 -15.117 1.00 60.50 83 TRP A N 1
ATOM 662 C CA . TRP A 1 83 ? 23.619 -4.359 -15.887 1.00 60.50 83 TRP A CA 1
ATOM 663 C C . TRP A 1 83 ? 25.086 -4.152 -15.470 1.00 60.50 83 TRP A C 1
ATOM 665 O O . TRP A 1 83 ? 25.349 -4.107 -14.262 1.00 60.50 83 TRP A O 1
ATOM 675 N N . PRO A 1 84 ? 26.055 -4.087 -16.400 1.00 59.53 84 PRO A N 1
ATOM 676 C CA . PRO A 1 84 ? 27.447 -3.873 -16.027 1.00 59.53 84 PRO A CA 1
ATOM 677 C C . PRO A 1 84 ? 27.573 -2.532 -15.287 1.00 59.53 84 PRO A C 1
ATOM 679 O O . PRO A 1 84 ? 26.920 -1.564 -15.689 1.00 59.53 84 PRO A O 1
ATOM 682 N N . PRO A 1 85 ? 28.357 -2.460 -14.196 1.00 49.22 85 PRO A N 1
ATOM 683 C CA . PRO A 1 85 ? 28.615 -1.192 -13.532 1.00 49.22 85 PRO A CA 1
ATOM 684 C C . PRO A 1 85 ? 29.220 -0.241 -14.564 1.00 49.22 85 PRO A C 1
ATOM 686 O O . PRO A 1 85 ? 30.205 -0.573 -15.220 1.00 49.22 85 PRO A O 1
ATOM 689 N N . HIS A 1 86 ? 28.570 0.902 -14.754 1.00 50.16 86 HIS A N 1
ATOM 690 C CA . HIS A 1 86 ? 29.074 1.970 -15.600 1.00 50.16 86 HIS A CA 1
ATOM 691 C C . HIS A 1 86 ? 30.333 2.500 -14.903 1.00 50.16 86 HIS A C 1
ATOM 693 O O . HIS A 1 86 ? 30.225 3.142 -13.860 1.00 50.16 86 HIS A O 1
ATOM 699 N N . GLU A 1 87 ? 31.519 2.150 -15.407 1.00 59.84 87 GLU A N 1
ATOM 700 C CA . GLU A 1 87 ? 32.746 2.845 -15.027 1.00 59.84 87 GLU A CA 1
ATOM 701 C C . GLU A 1 87 ? 32.559 4.309 -15.441 1.00 59.84 87 GLU A C 1
ATOM 703 O O . GLU A 1 87 ? 32.273 4.630 -16.597 1.00 59.84 87 GLU A O 1
ATOM 708 N N . GLU A 1 88 ? 32.570 5.195 -14.449 1.00 58.91 88 GLU A N 1
ATOM 709 C CA . GLU A 1 88 ? 32.545 6.635 -14.655 1.00 58.91 88 GLU A CA 1
ATOM 710 C C . GLU A 1 88 ? 33.945 7.051 -15.117 1.00 58.91 88 GLU A C 1
ATOM 712 O O . GLU A 1 88 ? 34.783 7.461 -14.317 1.00 58.91 88 GLU A O 1
ATOM 717 N N . ASP A 1 89 ? 34.219 6.883 -16.410 1.00 58.28 89 ASP A N 1
ATOM 718 C CA . ASP A 1 89 ? 35.405 7.462 -17.030 1.00 58.28 89 ASP A CA 1
ATOM 719 C C . ASP A 1 89 ? 35.262 8.991 -17.046 1.00 58.28 89 ASP A C 1
ATOM 721 O O . ASP A 1 89 ? 34.358 9.562 -17.665 1.00 58.28 89 ASP A O 1
ATOM 725 N N . GLU A 1 90 ? 36.166 9.649 -16.321 1.00 64.06 90 GLU A N 1
ATOM 726 C CA . GLU A 1 90 ? 36.321 11.101 -16.254 1.00 64.06 90 GLU A CA 1
ATOM 727 C C . GLU A 1 90 ? 36.398 11.719 -17.667 1.00 64.06 90 GLU A C 1
ATOM 729 O O . GLU A 1 90 ? 37.139 11.224 -18.525 1.00 64.06 90 GLU A O 1
ATOM 734 N N . PRO A 1 91 ? 35.683 12.827 -17.943 1.00 59.47 91 PRO A N 1
ATOM 735 C CA . PRO A 1 91 ? 35.654 13.415 -19.272 1.00 59.47 91 PRO A CA 1
ATOM 736 C C . PRO A 1 91 ? 36.987 14.101 -19.588 1.00 59.47 91 PRO A C 1
ATOM 738 O O . PRO A 1 91 ? 37.225 15.257 -19.234 1.00 59.47 91 PRO A O 1
ATOM 741 N N . ALA A 1 92 ? 37.846 13.404 -20.329 1.00 53.28 92 ALA A N 1
ATOM 742 C CA . ALA A 1 92 ? 38.939 14.036 -21.046 1.00 53.28 92 ALA A CA 1
ATOM 743 C C . ALA A 1 92 ? 38.350 15.024 -22.068 1.00 53.28 92 ALA A C 1
ATOM 745 O O . ALA A 1 92 ? 37.664 14.642 -23.016 1.00 53.28 92 ALA A O 1
ATOM 746 N N . THR A 1 93 ? 38.613 16.316 -21.875 1.00 58.59 93 THR A N 1
ATOM 747 C CA . THR A 1 93 ? 38.318 17.374 -22.847 1.00 58.59 93 THR A CA 1
ATOM 748 C C . THR A 1 93 ? 39.077 17.106 -24.145 1.00 58.59 93 THR A C 1
ATOM 750 O O . THR A 1 93 ? 40.247 17.463 -24.272 1.00 58.59 93 THR A O 1
ATOM 753 N N . MET A 1 94 ? 38.406 16.471 -25.105 1.00 57.34 94 MET A N 1
ATOM 754 C CA . MET A 1 94 ? 38.935 16.169 -26.431 1.00 57.34 94 MET A CA 1
ATOM 755 C C . MET A 1 94 ? 38.223 17.046 -27.466 1.00 57.34 94 MET A C 1
ATOM 757 O O . MET A 1 94 ? 37.025 16.905 -27.712 1.00 57.34 94 MET A O 1
ATOM 761 N N . GLN A 1 95 ? 38.965 17.981 -28.064 1.00 61.88 95 GLN A N 1
ATOM 762 C CA . GLN A 1 95 ? 38.545 18.670 -29.285 1.00 61.88 95 GLN A CA 1
ATOM 763 C C . GLN A 1 95 ? 38.450 17.618 -30.397 1.00 61.88 95 GLN A C 1
ATOM 765 O O . GLN A 1 95 ? 39.460 17.013 -30.752 1.00 61.88 95 GLN A O 1
ATOM 770 N N . SER A 1 96 ? 37.243 17.356 -30.901 1.00 51.72 96 SER A N 1
ATOM 771 C CA . SER A 1 96 ? 37.014 16.408 -31.995 1.00 51.72 96 SER A CA 1
ATOM 772 C C . SER A 1 96 ? 36.336 17.101 -33.173 1.00 51.72 96 SER A C 1
ATOM 774 O O . SER A 1 96 ? 35.166 17.473 -33.126 1.00 51.72 96 SER A O 1
ATOM 776 N N . ASP A 1 97 ? 37.103 17.258 -34.249 1.00 53.66 97 ASP A N 1
ATOM 777 C CA . ASP A 1 97 ? 36.599 17.554 -35.585 1.00 53.66 97 ASP A CA 1
ATOM 778 C C . ASP A 1 97 ? 36.144 16.235 -36.245 1.00 53.66 97 ASP A C 1
ATOM 780 O O . ASP A 1 97 ? 36.950 15.536 -36.852 1.00 53.66 97 ASP A O 1
ATOM 784 N N . GLY A 1 98 ? 34.848 15.901 -36.108 1.00 59.66 98 GLY A N 1
ATOM 785 C CA . GLY A 1 98 ? 34.110 14.837 -36.833 1.00 59.66 98 GLY A CA 1
ATOM 786 C C . GLY A 1 98 ? 34.653 13.397 -36.704 1.00 59.66 98 GLY A C 1
ATOM 787 O O . GLY A 1 98 ? 35.674 13.164 -36.069 1.00 59.66 98 GLY A O 1
ATOM 788 N N . PRO A 1 99 ? 34.034 12.357 -37.301 1.00 56.50 99 PRO A N 1
ATOM 789 C CA . PRO A 1 99 ? 32.621 12.028 -37.530 1.00 56.50 99 PRO A CA 1
ATOM 790 C C . PRO A 1 99 ? 32.005 11.156 -36.393 1.00 56.50 99 PRO A C 1
ATOM 792 O O . PRO A 1 99 ? 31.022 10.450 -36.604 1.00 56.50 99 PRO A O 1
ATOM 795 N N . VAL A 1 100 ? 32.559 11.209 -35.174 1.00 56.75 100 VAL A N 1
ATOM 796 C CA . VAL A 1 100 ? 32.189 10.355 -34.014 1.00 56.75 100 VAL A CA 1
ATOM 797 C C . VAL A 1 100 ? 30.739 10.543 -33.515 1.00 56.75 100 VAL A C 1
ATOM 799 O O . VAL A 1 100 ? 30.174 9.661 -32.870 1.00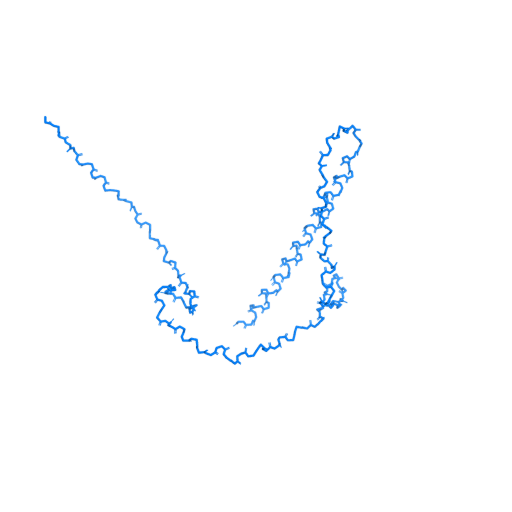 56.75 100 VAL A O 1
ATOM 802 N N . LEU A 1 101 ? 30.078 11.651 -33.867 1.00 60.34 101 LEU A N 1
ATOM 803 C CA . LEU A 1 101 ? 28.708 11.950 -33.424 1.00 60.34 101 LEU A CA 1
ATOM 804 C C . LEU A 1 101 ? 27.648 10.963 -33.950 1.00 60.34 101 LEU A C 1
ATOM 806 O O . LEU A 1 101 ? 26.628 10.760 -33.294 1.00 60.34 101 LEU A O 1
ATOM 810 N N . GLN A 1 102 ? 27.876 10.318 -35.099 1.00 71.31 102 GLN A N 1
ATOM 811 C CA . GLN A 1 102 ? 26.854 9.464 -35.713 1.00 71.31 102 GLN A CA 1
ATOM 812 C C . GLN A 1 102 ? 26.676 8.120 -34.988 1.00 71.31 102 GLN A C 1
ATOM 814 O O . GLN A 1 102 ? 25.552 7.628 -34.874 1.00 71.31 102 GLN A O 1
ATOM 819 N N . GLU A 1 103 ? 27.750 7.534 -34.456 1.00 72.00 103 GLU A N 1
ATOM 820 C CA . GLU A 1 103 ? 27.665 6.283 -33.687 1.00 72.00 103 GLU A CA 1
ATOM 821 C C . GLU A 1 103 ? 27.064 6.517 -32.294 1.00 72.00 103 GLU A C 1
ATOM 823 O O . GLU A 1 103 ? 26.279 5.702 -31.801 1.00 72.00 103 GLU A O 1
ATOM 828 N N . GLN A 1 104 ? 27.341 7.675 -31.687 1.00 74.12 104 GLN A N 1
ATOM 829 C CA . GLN A 1 104 ? 26.783 8.034 -30.385 1.00 74.12 104 GLN A CA 1
ATOM 830 C C . GLN A 1 104 ? 25.261 8.254 -30.451 1.00 74.12 104 GLN A C 1
ATOM 832 O O . GLN A 1 104 ? 24.534 7.784 -29.573 1.00 74.12 104 GLN A O 1
ATOM 837 N N . GLU A 1 105 ? 24.749 8.880 -31.519 1.00 78.00 105 GLU A N 1
ATOM 838 C CA . GLU A 1 105 ? 23.301 9.026 -31.736 1.00 78.00 105 GLU A CA 1
ATOM 839 C C . GLU A 1 105 ? 22.589 7.683 -31.960 1.00 78.00 105 GLU A C 1
ATOM 841 O O . GLU A 1 105 ? 21.456 7.500 -31.503 1.00 78.00 105 GLU A O 1
ATOM 846 N N . GLN A 1 106 ? 23.231 6.728 -32.641 1.00 78.81 106 GLN A N 1
ATOM 847 C CA . GLN A 1 106 ? 22.660 5.392 -32.843 1.00 78.81 106 GLN A CA 1
ATOM 848 C C . GLN A 1 106 ? 22.571 4.609 -31.530 1.00 78.81 106 GLN A C 1
ATOM 850 O O . GLN A 1 106 ? 21.539 3.994 -31.255 1.00 78.81 106 GLN A O 1
ATOM 855 N N . SER A 1 107 ? 23.602 4.697 -30.686 1.00 77.25 107 SER A N 1
ATOM 856 C CA . SER A 1 107 ? 23.601 4.071 -29.360 1.00 77.25 107 SER A CA 1
ATOM 857 C C . SER A 1 107 ? 22.500 4.648 -28.457 1.00 77.25 107 SER A C 1
ATOM 859 O O . SER A 1 107 ? 21.755 3.906 -27.813 1.00 77.25 107 SER A O 1
ATOM 861 N N . TYR A 1 108 ? 22.300 5.971 -28.488 1.00 75.62 108 TYR A N 1
ATOM 862 C CA . TYR A 1 108 ? 21.254 6.628 -27.698 1.00 75.62 108 TYR A CA 1
ATOM 863 C C . TYR A 1 108 ? 19.835 6.243 -28.147 1.00 75.62 108 TYR A C 1
ATOM 865 O O . TYR A 1 108 ? 18.954 6.030 -27.312 1.00 75.62 108 TYR A O 1
ATOM 873 N N . LYS A 1 109 ? 19.607 6.099 -29.460 1.00 82.81 109 LYS A N 1
ATOM 874 C CA . LYS A 1 109 ? 18.319 5.622 -29.995 1.00 82.81 109 LYS A CA 1
ATOM 875 C C . LYS A 1 109 ? 18.019 4.185 -29.572 1.00 82.81 109 LYS A C 1
ATOM 877 O O . LYS A 1 109 ? 16.899 3.917 -29.147 1.00 82.81 109 LYS A O 1
ATOM 882 N N . ALA A 1 110 ? 19.012 3.296 -29.615 1.00 73.44 110 ALA A N 1
ATOM 883 C CA . ALA A 1 110 ? 18.846 1.906 -29.192 1.00 73.44 110 ALA A CA 1
ATOM 884 C C . ALA A 1 110 ? 18.505 1.788 -27.694 1.00 73.44 110 ALA A C 1
ATOM 886 O O . ALA A 1 110 ? 17.625 1.014 -27.317 1.00 73.44 110 ALA A O 1
ATOM 887 N N . LEU A 1 111 ? 19.143 2.594 -26.836 1.00 70.69 111 LEU A N 1
ATOM 888 C CA . LEU A 1 111 ? 18.835 2.634 -25.402 1.00 70.69 111 LEU A CA 1
ATOM 889 C C . LEU A 1 111 ? 17.433 3.187 -25.117 1.00 70.69 111 LEU A C 1
ATOM 891 O O . LEU A 1 111 ? 16.732 2.662 -24.253 1.00 70.69 111 LEU A O 1
ATOM 895 N N . HIS A 1 112 ? 17.001 4.215 -25.851 1.00 73.62 112 HIS A N 1
ATOM 896 C CA . HIS A 1 112 ? 15.661 4.781 -25.693 1.00 73.62 112 HIS A CA 1
ATOM 897 C C . HIS A 1 112 ? 14.564 3.792 -26.121 1.00 73.62 112 HIS A C 1
ATOM 899 O O . HIS A 1 112 ? 13.548 3.655 -25.438 1.00 73.62 112 HIS A O 1
ATOM 905 N N . GLU A 1 113 ? 14.781 3.064 -27.217 1.00 70.06 113 GLU A N 1
ATOM 906 C CA . GLU A 1 113 ? 13.867 2.020 -27.687 1.00 70.06 113 GLU A CA 1
ATOM 907 C C . GLU A 1 113 ? 13.805 0.843 -26.697 1.00 70.06 113 GLU A C 1
ATOM 909 O O . GLU A 1 113 ? 12.724 0.351 -26.374 1.00 70.06 113 GLU A O 1
ATOM 914 N N . TYR A 1 114 ? 14.943 0.454 -26.111 1.00 65.69 114 TYR A N 1
ATOM 915 C CA . TYR A 1 114 ? 14.986 -0.565 -25.059 1.00 65.69 114 TYR A CA 1
ATOM 916 C C . TYR A 1 114 ? 14.248 -0.125 -23.783 1.00 65.69 114 TYR A C 1
ATOM 918 O O . TYR A 1 114 ? 13.505 -0.911 -23.193 1.00 65.69 114 TYR A O 1
ATOM 926 N N . GLY A 1 115 ? 14.387 1.145 -23.388 1.00 68.25 115 GLY A N 1
ATOM 927 C CA . GLY A 1 115 ? 13.655 1.735 -22.264 1.00 68.25 115 GLY A CA 1
ATOM 928 C C . GLY A 1 115 ? 12.135 1.636 -22.430 1.00 68.25 115 GLY A C 1
ATOM 929 O O . GLY A 1 115 ? 11.444 1.188 -21.512 1.00 68.25 115 GLY A O 1
ATOM 930 N N . GLN A 1 116 ? 11.615 1.964 -23.616 1.00 64.69 116 GLN A N 1
ATOM 931 C CA . GLN A 1 116 ? 10.178 1.872 -23.912 1.00 64.69 116 GLN A CA 1
ATOM 932 C C . GLN A 1 116 ? 9.646 0.434 -23.829 1.00 64.69 116 GLN A C 1
ATOM 934 O O . GLN A 1 116 ? 8.589 0.197 -23.250 1.00 64.69 116 GLN A O 1
ATOM 939 N N . ILE A 1 117 ? 10.412 -0.554 -24.300 1.00 66.00 117 ILE A N 1
ATOM 940 C CA . ILE A 1 117 ? 10.014 -1.969 -24.206 1.00 66.00 117 ILE A CA 1
ATOM 941 C C . ILE A 1 117 ? 9.867 -2.400 -22.738 1.00 66.00 117 ILE A C 1
ATOM 943 O O . ILE A 1 117 ? 8.975 -3.179 -22.398 1.00 66.00 117 ILE A O 1
ATOM 947 N N . THR A 1 118 ? 10.722 -1.891 -21.846 1.00 71.12 118 THR A N 1
ATOM 948 C CA . THR A 1 118 ? 10.665 -2.258 -20.425 1.00 71.12 118 THR A CA 1
ATOM 949 C C . THR A 1 118 ? 9.484 -1.648 -19.674 1.00 71.12 118 THR A C 1
ATOM 951 O O . THR A 1 118 ? 8.952 -2.317 -18.785 1.00 71.12 118 THR A O 1
ATOM 954 N N . SER A 1 119 ? 9.020 -0.444 -20.039 1.00 72.19 119 SER A N 1
ATOM 955 C CA . SER A 1 119 ? 7.819 0.130 -19.414 1.00 72.19 119 SER A CA 1
ATOM 956 C C . SER A 1 119 ? 6.558 -0.620 -19.824 1.00 72.19 119 SER A C 1
ATOM 958 O O . SER A 1 119 ? 5.750 -0.957 -18.964 1.00 72.19 119 SER A O 1
ATOM 960 N N . ASP A 1 120 ? 6.428 -0.969 -21.105 1.00 74.00 120 ASP A N 1
ATOM 961 C CA . ASP A 1 120 ? 5.230 -1.640 -21.620 1.00 74.00 120 ASP A CA 1
ATOM 962 C C . ASP A 1 120 ? 5.050 -3.038 -21.010 1.00 74.00 120 ASP A C 1
ATOM 964 O O . ASP A 1 120 ? 3.940 -3.452 -20.665 1.00 74.00 120 ASP A O 1
ATOM 968 N N . VAL A 1 121 ? 6.154 -3.770 -20.817 1.00 77.19 121 VAL A N 1
ATOM 969 C CA . VAL A 1 121 ? 6.132 -5.078 -20.145 1.00 77.19 121 VAL A CA 1
ATOM 970 C C . VAL A 1 121 ? 5.778 -4.927 -18.665 1.00 77.19 121 VAL A C 1
ATOM 972 O O . VAL A 1 121 ? 5.019 -5.739 -18.134 1.00 77.19 121 VAL A O 1
ATOM 975 N N . PHE A 1 122 ? 6.301 -3.901 -17.993 1.00 80.06 122 PHE A N 1
ATOM 976 C CA . PHE A 1 122 ? 6.011 -3.656 -16.583 1.00 80.06 122 PHE A CA 1
ATOM 977 C C . PHE A 1 122 ? 4.539 -3.287 -16.358 1.00 80.06 122 PHE A C 1
ATOM 979 O O . PHE A 1 122 ? 3.890 -3.869 -15.486 1.00 80.06 122 PHE A O 1
ATOM 986 N N . ASP A 1 123 ? 3.989 -2.404 -17.191 1.00 82.25 123 ASP A N 1
ATOM 987 C CA . ASP A 1 123 ? 2.581 -2.017 -17.132 1.00 82.25 123 ASP A CA 1
ATOM 988 C C . ASP A 1 123 ? 1.659 -3.208 -17.411 1.00 82.25 123 ASP A C 1
ATOM 990 O O . ASP A 1 123 ? 0.704 -3.430 -16.664 1.00 82.25 123 ASP A O 1
ATOM 994 N N . ALA A 1 124 ? 1.981 -4.051 -18.399 1.00 82.62 124 ALA A N 1
ATOM 995 C CA . ALA A 1 124 ? 1.214 -5.265 -18.678 1.00 82.62 124 ALA A CA 1
ATOM 996 C C . ALA A 1 124 ? 1.221 -6.255 -17.497 1.00 82.62 124 ALA A C 1
ATOM 998 O O . ALA A 1 124 ? 0.188 -6.842 -17.159 1.00 82.62 124 ALA A O 1
ATOM 999 N N . VAL A 1 125 ? 2.370 -6.425 -16.831 1.00 84.94 125 VAL A N 1
ATOM 1000 C CA . VAL A 1 125 ? 2.485 -7.275 -15.635 1.00 84.94 125 VAL A CA 1
ATOM 1001 C C . VAL A 1 125 ? 1.661 -6.704 -14.483 1.00 84.94 125 VAL A C 1
ATOM 1003 O O . VAL A 1 125 ? 0.926 -7.454 -13.837 1.00 84.94 125 VAL A O 1
ATOM 1006 N N . LEU A 1 126 ? 1.723 -5.393 -14.238 1.00 87.69 126 LEU A N 1
ATOM 1007 C CA . LEU A 1 126 ? 0.910 -4.752 -13.205 1.00 87.69 126 LEU A CA 1
ATOM 1008 C C . LEU A 1 126 ? -0.583 -4.923 -13.482 1.00 87.69 126 LEU A C 1
ATOM 1010 O O . LEU A 1 126 ? -1.330 -5.309 -12.584 1.00 87.69 126 LEU A O 1
ATOM 1014 N N . GLN A 1 127 ? -1.021 -4.700 -14.719 1.00 89.12 127 GLN A N 1
ATOM 1015 C CA . GLN A 1 127 ? -2.423 -4.833 -15.110 1.00 89.12 127 GLN A CA 1
ATOM 1016 C C . GLN A 1 127 ? -2.942 -6.266 -14.910 1.00 89.12 127 GLN A C 1
ATOM 1018 O O . GLN A 1 127 ? -4.062 -6.472 -14.433 1.00 89.12 127 GLN A O 1
ATOM 1023 N N . TYR A 1 128 ? -2.106 -7.266 -15.203 1.00 86.69 128 TYR A N 1
ATOM 1024 C CA . TYR A 1 128 ? -2.410 -8.673 -14.950 1.00 86.69 128 TYR A CA 1
ATOM 1025 C C . TYR A 1 128 ? -2.524 -8.986 -13.451 1.00 86.69 128 TYR A C 1
ATOM 1027 O O . TYR A 1 128 ? -3.490 -9.619 -13.023 1.00 86.69 128 TYR A O 1
ATOM 1035 N N . VAL A 1 129 ? -1.588 -8.493 -12.633 1.00 88.19 129 VAL A N 1
ATOM 1036 C CA . VAL A 1 129 ? -1.626 -8.667 -11.172 1.00 88.19 129 VAL A CA 1
ATOM 1037 C C . VAL A 1 129 ? -2.878 -8.023 -10.576 1.00 88.19 129 VAL A C 1
ATOM 1039 O O . VAL A 1 129 ? -3.571 -8.662 -9.784 1.00 88.19 129 VAL A O 1
ATOM 1042 N N . PHE A 1 130 ? -3.223 -6.802 -10.994 1.00 89.81 130 PHE A N 1
ATOM 1043 C CA . PHE A 1 130 ? -4.452 -6.137 -10.558 1.00 89.81 130 PHE A CA 1
ATOM 1044 C C . PHE A 1 130 ? -5.708 -6.921 -10.947 1.00 89.81 130 PHE A C 1
ATOM 1046 O O . PHE A 1 130 ? -6.630 -7.021 -10.142 1.00 89.81 130 PHE A O 1
ATOM 1053 N N . SER A 1 131 ? -5.730 -7.525 -12.137 1.00 84.38 131 SER A N 1
ATOM 1054 C CA . SER A 1 131 ? -6.865 -8.335 -12.595 1.00 84.38 131 SER A CA 1
ATOM 1055 C C . SER A 1 131 ? -7.063 -9.592 -11.742 1.00 84.38 131 SER A C 1
ATOM 1057 O O . SER A 1 131 ? -8.195 -9.937 -11.424 1.00 84.38 131 SER A O 1
ATOM 1059 N N . ILE A 1 132 ? -5.979 -10.256 -11.322 1.00 84.50 132 ILE A N 1
ATOM 1060 C CA . ILE A 1 132 ? -6.061 -11.419 -10.422 1.00 84.50 132 ILE A CA 1
ATOM 1061 C C . ILE A 1 132 ? -6.564 -11.005 -9.040 1.00 84.50 132 ILE A C 1
ATOM 1063 O O . ILE A 1 132 ? -7.422 -11.679 -8.476 1.00 84.50 132 ILE A O 1
ATOM 1067 N N . LEU A 1 133 ? -6.042 -9.902 -8.498 1.00 84.12 133 LEU A N 1
ATOM 1068 C CA . LEU A 1 133 ? -6.440 -9.416 -7.177 1.00 84.12 133 LEU A CA 1
ATOM 1069 C C . LEU A 1 133 ? -7.926 -9.039 -7.132 1.00 84.12 133 LEU A C 1
ATOM 1071 O O . LEU A 1 133 ? -8.581 -9.314 -6.137 1.00 84.12 133 LEU A O 1
ATOM 1075 N N . PHE A 1 134 ? -8.470 -8.483 -8.217 1.00 86.44 134 PHE A N 1
ATOM 1076 C CA . PHE A 1 134 ? -9.873 -8.064 -8.284 1.00 86.44 134 PHE A CA 1
ATOM 1077 C C . PHE A 1 134 ? -10.875 -9.225 -8.418 1.00 86.44 134 PHE A C 1
ATOM 1079 O O . PHE A 1 134 ? -12.059 -9.036 -8.176 1.00 86.44 134 PHE A O 1
ATOM 1086 N N . VAL A 1 135 ? -10.432 -10.420 -8.822 1.00 74.56 135 VAL A N 1
ATOM 1087 C CA . VAL A 1 135 ? -11.292 -11.618 -8.931 1.00 74.56 135 VAL A CA 1
ATOM 1088 C C . VAL A 1 135 ? -11.401 -12.370 -7.595 1.00 74.56 135 VAL A C 1
ATOM 1090 O O . VAL A 1 135 ? -12.259 -13.238 -7.446 1.00 74.56 135 VAL A O 1
ATOM 1093 N N . LEU A 1 136 ? -10.526 -12.067 -6.632 1.00 63.41 136 LEU A N 1
ATOM 1094 C CA . LEU A 1 136 ? -10.431 -12.768 -5.347 1.00 63.41 136 LEU A CA 1
ATOM 1095 C C . LEU A 1 136 ? -11.104 -12.035 -4.170 1.00 63.41 136 LEU A C 1
ATOM 1097 O O . LEU A 1 136 ? -11.146 -12.610 -3.081 1.00 63.41 136 LEU A O 1
ATOM 1101 N N . ASP A 1 137 ? -11.624 -10.825 -4.389 1.00 58.88 137 ASP A N 1
ATOM 1102 C CA . ASP A 1 137 ? -12.496 -10.070 -3.466 1.00 58.88 137 ASP A CA 1
ATOM 1103 C C . ASP A 1 137 ? -13.972 -10.192 -3.889 1.00 58.88 137 ASP A C 1
ATOM 1105 O O . ASP A 1 137 ? -14.842 -10.295 -2.991 1.00 58.88 137 ASP A O 1
#